Protein 4DKK (pdb70)

InterPro domains:
  IPR014720 Double-stranded RNA-binding domain [PF00035] (103-160)
  IPR014720 Double-stranded RNA-binding domain [PF00035] (186-249)
  IPR014720 Double-stranded RNA-binding domain [PF00035] (287-352)
  IPR014720 Double-stranded RNA-binding domain [PS50137] (72-162)
  IPR014720 Double-stranded RNA-binding domain [PS50137] (184-251)
  IPR014720 Double-stranded RNA-binding domain [PS50137] (286-354)
  IPR014720 Double-stranded RNA-binding domain [SM00358] (73-161)
  IPR014720 Double-stranded RNA-binding domain [SM00358] (185-250)
  IPR014720 Double-stranded RNA-binding domain [SM00358] (287-353)
  IPR032478 Staufen, C-terminal [PF16482] (447-557)
  IPR044475 Staufen 1, third double-stranded RNA binding domain [cd19883] (183-249)
  IPR051740 Double-stranded RNA-binding domain-containing protein [PTHR46054] (69-575)

Secondary structure (DSSP, 8-state):
--HHHHHHHHHHHHHHHS--HHHHHHH--S------SHHHHHHHHHHHH---EEEEEEPP-TTS-EEEEEEE-SSS-EEEEEEESSHHHHHHHHHHHHHHHHTT--

Nearest PDB structures (foldseek):
  4dkk-assembly1_A-2  TM=1.010E+00  e=4.924E-20  Homo sapiens
  5cff-assembly2_G  TM=9.149E-01  e=2.305E-07  Drosophila melanogaster
  6zbk-assembly1_B  TM=6.494E-01  e=3.845E-04  Homo sapiens
  8dg5-assembly1_K  TM=6.149E-01  e=2.637E-04  Drosophila melanogaster
  1x48-assembly1_A  TM=7.522E-01  e=3.557E-02  Mus musculus

B-factor: mean 29.87, std 17.97, range [8.39, 102.79]

Organism: Homo sapiens (NCBI:txid9606)

Radius of gyration: 17.42 Å; Cα contacts (8 Å, |Δi|>4): 165; chains: 1; bounding box: 38×47×36 Å

Solvent-accessible surface area: 8114 Å² total; per-residue (Å²): 98,74,128,83,67,18,86,43,82,36,44,177,46,86,158,2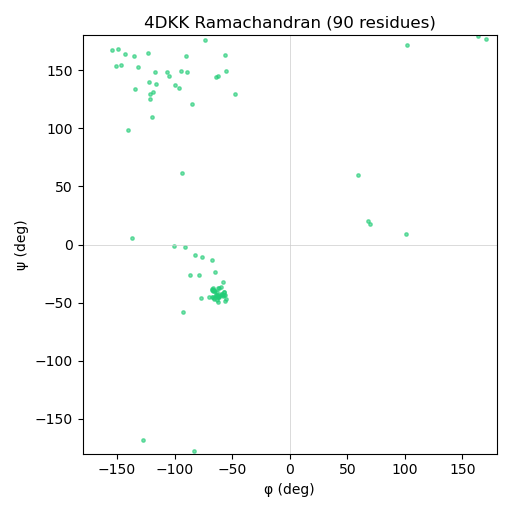01,46,57,55,7,78,26,23,107,80,85,145,139,91,160,157,140,112,94,80,90,117,27,18,46,69,0,94,108,57,12,186,96,130,45,46,108,34,116,64,132,66,97,118,109,69,139,163,92,54,39,46,0,67,0,56,2,39,61,188,111,61,47,106,21,92,4,94,12,160,52,49,65,36,0,28,22,94,0,0,63,51,2,28,107,102,70,66,136,128,191

Foldseek 3Di:
DDVVVVVVQQVVCCVVPNDGVSVCVVVDDPPDCVPDFLLSVLVVVCVVVPWDKDKDWDPQDPVQKIKMWIWTVDVPIDIFIAMDNDVVRGSRVNSVVVVVVVVVPD

CATH classification: 6.10.250.1360 (+1 more: 3.30.160.20)

Structure (mmCIF, N/CA/C/O backbone):
data_4DKK
#
_entry.id   4DKK
#
_cell.length_a   45.741
_cell.length_b   45.741
_cell.length_c   86.086
_cell.angle_alpha   90.00
_cell.angle_beta   90.00
_cell.angle_gamma   90.00
#
_symmetry.space_group_name_H-M   'P 41 21 2'
#
loop_
_entity.id
_entity.type
_entity.pdbx_description
1 polymer 'Double-stranded RNA-binding protein Staufen homolog 1'
2 non-polymer 'CITRATE ANION'
3 non-polymer 'CHLORIDE ION'
4 water water
#
loop_
_atom_site.group_PDB
_atom_site.id
_atom_site.type_symbol
_atom_site.label_atom_id
_atom_site.label_alt_id
_atom_site.label_comp_id
_atom_site.label_asym_id
_atom_site.label_entity_id
_atom_site.label_seq_id
_atom_site.pdbx_PDB_ins_code
_atom_site.Cartn_x
_atom_site.Cartn_y
_atom_site.Cartn_z
_atom_site.occupancy
_atom_site.B_iso_or_equiv
_atom_site.auth_seq_id
_atom_site.auth_comp_id
_atom_site.auth_asym_id
_atom_site.auth_atom_id
_atom_site.pdbx_PDB_model_num
ATOM 1 N N . GLY A 1 4 ? -17.032 -12.030 -10.084 1.00 69.52 365 GLY A N 1
ATOM 2 C CA . GLY A 1 4 ? -18.078 -13.003 -9.823 1.00 77.93 365 GLY A CA 1
ATOM 3 C C . GLY A 1 4 ? -18.366 -13.838 -11.055 1.00 80.43 365 GLY A C 1
ATOM 4 O O . GLY A 1 4 ? -17.521 -14.625 -11.484 1.00 76.71 365 GLY A O 1
ATOM 5 N N . SER A 1 5 ? -19.560 -13.674 -11.622 1.00 82.88 366 SER A N 1
ATOM 6 C CA . SER A 1 5 ? -19.884 -14.306 -12.897 1.00 75.55 366 SER A CA 1
ATOM 7 C C . SER A 1 5 ? -18.834 -13.863 -13.891 0.95 68.37 366 SER A C 1
ATOM 8 O O . SER A 1 5 ? -18.136 -12.873 -13.668 0.68 61.41 366 SER A O 1
ATOM 15 N N . LYS A 1 6 ? -18.712 -14.565 -15.006 1.00 71.12 367 LYS A N 1
ATOM 16 C CA . LYS A 1 6 ? -17.656 -14.190 -15.927 1.00 62.54 367 LYS A CA 1
ATOM 17 C C . LYS A 1 6 ? -18.151 -13.356 -17.101 1.00 50.27 367 LYS A C 1
ATOM 18 O O . LYS A 1 6 ? -17.350 -12.933 -17.907 1.00 41.86 367 LYS A O 1
ATOM 37 N N . ALA A 1 7 ? -19.452 -13.087 -17.187 1.00 47.10 368 ALA A N 1
ATOM 38 C CA . ALA A 1 7 ? -19.892 -11.924 -17.964 1.00 46.28 368 ALA A CA 1
ATOM 39 C C . ALA A 1 7 ? -19.371 -10.652 -17.280 1.00 40.30 368 ALA A C 1
ATOM 40 O O . ALA A 1 7 ? -18.928 -9.703 -17.943 1.00 27.01 368 ALA A O 1
ATOM 47 N N . THR A 1 8 ? -19.430 -10.655 -15.946 1.00 41.43 369 THR A N 1
ATOM 48 C CA . THR A 1 8 ? -18.902 -9.571 -15.120 1.00 36.44 369 THR A CA 1
ATOM 49 C C . THR A 1 8 ? -17.378 -9.456 -15.226 1.00 30.33 369 THR A C 1
ATOM 50 O O . THR A 1 8 ? -16.832 -8.361 -15.380 1.00 28.16 369 THR A O 1
ATOM 61 N N . VAL A 1 9 ? -16.694 -10.589 -15.143 1.00 29.64 370 VAL A N 1
ATOM 62 C CA . VAL A 1 9 ? -15.259 -10.624 -15.347 1.00 25.95 370 VAL A CA 1
ATOM 63 C C . VAL A 1 9 ? -14.903 -10.145 -16.773 1.00 22.61 370 VAL A C 1
ATOM 64 O O . VAL A 1 9 ? -13.991 -9.342 -16.971 1.00 19.65 370 VAL A O 1
ATOM 77 N N . THR A 1 10 ? -15.640 -10.621 -17.774 1.00 23.22 371 THR A N 1
ATOM 78 C CA . THR A 1 10 ? -15.387 -10.147 -19.135 1.00 20.38 371 THR A CA 1
ATOM 79 C C . THR A 1 10 ? -15.524 -8.631 -19.239 1.00 17.70 371 THR A C 1
ATOM 80 O O . THR A 1 10 ? -14.695 -7.969 -19.871 1.00 16.15 371 THR A O 1
ATOM 91 N N . ALA A 1 11 ? -16.570 -8.066 -18.642 1.00 18.82 372 ALA A N 1
ATOM 92 C CA . ALA A 1 11 ? -16.733 -6.609 -18.673 1.00 17.61 372 ALA A CA 1
ATOM 93 C C . ALA A 1 11 ? -15.569 -5.886 -17.983 1.00 18.59 372 ALA A C 1
ATOM 94 O O . ALA A 1 11 ? -15.096 -4.841 -18.457 1.00 19.06 372 ALA A O 1
ATOM 101 N N . MET A 1 12 ? -15.069 -6.461 -16.896 1.00 20.74 373 MET A N 1
ATOM 102 C CA B MET A 1 12 ? -14.005 -5.828 -16.119 0.66 20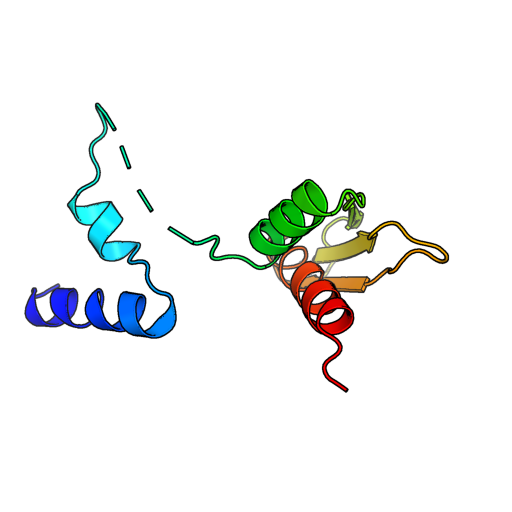.35 373 MET A CA 1
ATOM 103 C CA C MET A 1 12 ? -14.016 -5.786 -16.153 0.34 20.37 373 MET A CA 1
ATOM 104 C C . MET A 1 12 ? -12.722 -5.779 -16.938 1.00 19.97 373 MET A C 1
ATOM 105 O O . MET A 1 12 ? -12.056 -4.760 -16.989 1.00 18.19 373 MET A O 1
ATOM 114 N N . ILE A 1 13 ? -12.388 -6.902 -17.565 1.00 14.32 374 ILE A N 1
ATOM 115 C CA . ILE A 1 13 ? -11.210 -6.986 -18.410 1.00 12.50 374 ILE A CA 1
ATOM 116 C C . ILE A 1 13 ? -11.355 -6.028 -19.590 1.00 15.20 374 ILE A C 1
ATOM 117 O O . ILE A 1 13 ? -10.432 -5.273 -19.927 1.00 14.89 374 ILE A O 1
ATOM 133 N N . ALA A 1 14 ? -12.523 -6.022 -20.221 1.00 13.37 375 ALA A N 1
ATOM 134 C CA . ALA A 1 14 ? -12.687 -5.187 -21.402 1.00 11.10 375 ALA A CA 1
ATOM 135 C C . ALA A 1 14 ? -12.535 -3.717 -21.032 1.00 11.90 375 ALA A C 1
ATOM 136 O O . ALA A 1 14 ? -11.890 -2.950 -21.776 1.00 12.27 375 ALA A O 1
ATOM 143 N N . ARG A 1 15 ? -13.100 -3.340 -19.889 1.00 12.52 376 ARG A N 1
ATOM 144 C CA . ARG A 1 15 ? -13.021 -1.942 -19.426 1.00 11.42 376 ARG A CA 1
ATOM 145 C C . ARG A 1 15 ? -11.572 -1.533 -19.151 1.00 13.86 376 ARG A C 1
ATOM 146 O O . ARG A 1 15 ? -11.150 -0.444 -19.491 1.00 14.67 376 ARG A O 1
ATOM 167 N N . GLU A 1 16 ? -10.836 -2.404 -18.485 1.00 12.37 377 GLU A N 1
ATOM 168 C CA . GLU A 1 16 ? -9.440 -2.133 -18.183 1.00 15.51 377 GLU A CA 1
ATOM 169 C C . GLU A 1 16 ? -8.636 -1.934 -19.478 1.00 12.87 377 GLU A C 1
ATOM 170 O O . GLU A 1 16 ? -7.753 -1.057 -19.558 1.00 13.57 377 GLU A O 1
ATOM 182 N N . LEU A 1 17 ? -8.898 -2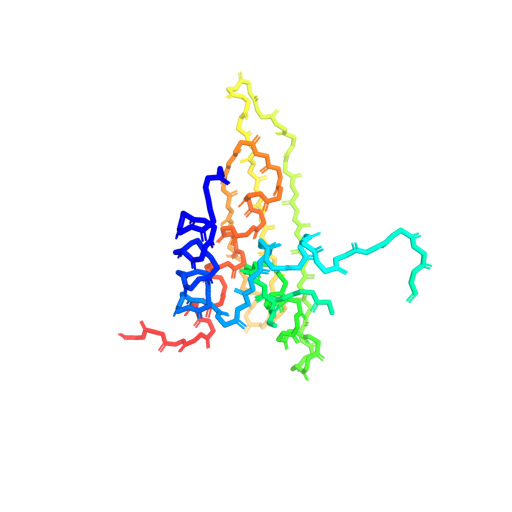.774 -20.480 1.00 10.36 378 LEU A N 1
ATOM 183 C CA . LEU A 1 17 ? -8.207 -2.656 -21.758 1.00 10.54 378 LEU A CA 1
ATOM 184 C C . LEU A 1 17 ? -8.580 -1.360 -22.469 1.00 15.91 378 LEU A C 1
ATOM 185 O O . LEU A 1 17 ? -7.718 -0.651 -22.993 1.00 12.55 378 LEU A O 1
ATOM 201 N N . LEU A 1 18 ? -9.874 -1.069 -22.512 1.00 12.74 379 LEU A N 1
ATOM 202 C CA . LEU A 1 18 ? -10.338 0.165 -23.152 1.00 11.78 379 LEU A CA 1
ATOM 203 C C . LEU A 1 18 ? -9.741 1.381 -22.484 1.00 15.03 379 LEU A C 1
ATOM 204 O O . LEU A 1 18 ? -9.415 2.359 -23.168 1.00 16.00 379 LEU A O 1
ATOM 220 N N . TYR A 1 19 ? -9.580 1.327 -21.174 1.00 12.37 380 TYR A N 1
ATOM 221 C CA . TYR A 1 19 ? -9.110 2.498 -20.461 1.00 11.22 380 TYR A CA 1
ATOM 222 C C . TYR A 1 19 ? -7.610 2.666 -20.644 1.00 12.43 380 TYR A C 1
ATOM 223 O O . TYR A 1 19 ? -7.121 3.791 -20.913 1.00 14.39 380 TYR A O 1
ATOM 241 N N . GLY A 1 20 ? -6.875 1.566 -20.480 1.00 12.42 381 GLY A N 1
ATOM 242 C CA . GLY A 1 20 ? -5.420 1.651 -20.416 1.00 16.37 381 GLY A CA 1
ATOM 243 C C . GLY A 1 20 ? -4.562 0.657 -21.144 1.00 17.92 381 GLY A C 1
ATOM 244 O O . GLY A 1 20 ? -3.328 0.657 -20.968 1.00 17.91 381 GLY A O 1
ATOM 248 N N . GLY A 1 21 ? -5.181 -0.213 -21.920 1.00 15.22 382 GLY A N 1
ATOM 249 C CA . GLY A 1 21 ? -4.434 -1.143 -22.737 1.00 16.88 382 GLY A CA 1
ATOM 250 C C . GLY A 1 21 ? -3.724 -2.204 -21.928 1.00 20.77 382 GLY A C 1
ATOM 251 O O . GLY A 1 21 ? -2.817 -2.858 -22.428 1.00 25.94 382 GLY A O 1
ATOM 255 N N . THR A 1 22 ? -4.144 -2.391 -20.683 1.00 14.65 383 THR A N 1
ATOM 256 C CA . THR A 1 22 ? -3.628 -3.482 -19.853 1.00 15.32 383 THR A CA 1
ATOM 257 C C . THR A 1 22 ? -4.799 -3.992 -19.029 1.00 17.04 383 THR A C 1
ATOM 258 O O . THR A 1 22 ? -5.805 -3.316 -18.905 1.00 17.59 383 THR A O 1
ATOM 269 N N . SER A 1 23 ? -4.659 -5.175 -18.457 1.00 17.50 384 SER A N 1
ATOM 270 C CA . SER A 1 23 ? -5.731 -5.704 -17.630 1.00 18.18 384 SER A CA 1
ATOM 271 C C . SER A 1 23 ? -5.179 -6.408 -16.416 1.00 17.60 384 SER A C 1
ATOM 272 O O . SER A 1 23 ? -4.796 -7.567 -16.487 1.00 18.21 384 SER A O 1
ATOM 280 N N . PRO A 1 24 ? -5.149 -5.720 -15.266 1.00 19.43 385 PRO A N 1
ATOM 281 C CA . PRO A 1 24 ? 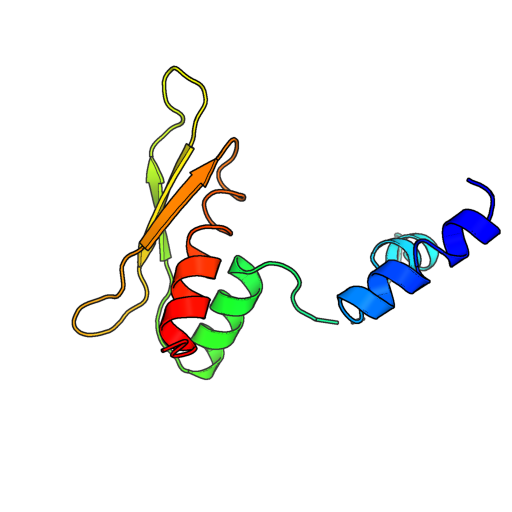-4.702 -6.421 -14.061 1.00 25.13 385 PRO A CA 1
ATOM 282 C C . PRO A 1 24 ? -5.557 -7.652 -13.754 1.00 23.19 385 PRO A C 1
ATOM 283 O O . PRO A 1 24 ? -5.043 -8.659 -13.238 1.00 24.25 385 PRO A O 1
ATOM 294 N N . THR A 1 25 ? -6.842 -7.592 -14.091 1.00 22.99 386 THR A N 1
ATOM 295 C CA . THR A 1 25 ? -7.722 -8.736 -13.860 1.00 23.02 386 THR A CA 1
ATOM 296 C C . THR A 1 25 ? -7.282 -9.922 -14.711 1.00 21.85 386 THR A C 1
ATOM 297 O O . THR A 1 25 ? -7.199 -11.039 -14.220 1.00 25.22 386 THR A O 1
ATOM 308 N N . ALA A 1 26 ? -6.946 -9.685 -15.971 1.00 19.65 387 ALA A N 1
ATOM 309 C CA . ALA A 1 26 ? -6.516 -10.787 -16.832 1.00 21.86 387 ALA A CA 1
ATOM 310 C C . ALA A 1 26 ? -5.181 -11.301 -16.340 1.00 23.30 387 ALA A C 1
ATOM 311 O O . ALA A 1 26 ? -4.908 -12.494 -16.352 1.00 25.98 387 ALA A O 1
ATOM 318 N N . GLU A 1 27 ? -4.339 -10.400 -15.906 1.00 23.60 388 GLU A N 1
ATOM 319 C CA . GLU A 1 27 ? -3.025 -10.766 -15.415 1.00 27.08 388 GLU A CA 1
ATOM 320 C C . GLU A 1 27 ? -3.142 -11.657 -14.201 1.00 30.43 388 GLU A C 1
ATOM 321 O O . GLU A 1 27 ? -2.371 -12.554 -14.033 1.00 32.76 388 GLU A O 1
ATOM 333 N N . THR A 1 28 ? -4.103 -11.387 -13.363 1.00 29.36 389 THR A N 1
ATOM 334 C CA . THR A 1 28 ? -4.297 -12.209 -12.158 1.00 33.32 389 THR A CA 1
ATOM 335 C C . THR A 1 28 ? -4.754 -13.626 -12.541 1.00 37.01 389 THR A C 1
ATOM 336 O O . THR A 1 28 ? -4.298 -14.613 -11.977 1.00 39.29 389 THR A O 1
ATOM 347 N N . ILE A 1 29 ? -5.624 -13.700 -13.540 1.00 42.29 390 ILE A N 1
ATOM 348 C CA . ILE A 1 29 ? -6.187 -14.962 -14.004 1.00 42.07 390 ILE A CA 1
ATOM 349 C C . ILE A 1 29 ? -5.129 -15.908 -14.545 1.00 43.23 390 ILE A C 1
ATOM 350 O O . ILE A 1 29 ? -5.152 -17.089 -14.234 1.00 46.04 390 ILE A O 1
ATOM 366 N N . LEU A 1 30 ? -4.204 -15.417 -15.358 1.00 41.31 391 LEU A N 1
ATOM 367 C CA . LEU A 1 30 ? -3.063 -15.924 -16.111 1.00 41.82 391 LEU A CA 1
ATOM 368 C C . LEU A 1 30 ? -1.834 -16.127 -15.234 1.00 47.22 391 LEU A C 1
ATOM 369 O O . LEU A 1 30 ? -0.989 -16.963 -15.551 1.00 47.19 391 LEU A O 1
ATOM 385 N N . LYS A 1 31 ? -1.730 -15.387 -14.141 1.00 45.32 392 LYS A N 1
ATOM 386 C CA . LYS A 1 31 ? -0.570 -15.423 -13.239 1.00 55.98 392 LYS A CA 1
ATOM 387 C C . LYS A 1 31 ? -0.367 -16.760 -12.562 1.00 61.42 392 LYS A C 1
ATOM 388 O O . LYS A 1 31 ? -1.327 -17.392 -12.187 1.00 62.34 392 LYS A O 1
ATOM 394 N N . ASN A 1 32 ? 0.883 -17.141 -12.377 1.00 54.68 393 ASN A N 1
ATOM 395 C CA . ASN A 1 32 ? 1.258 -18.341 -11.624 1.00 66.83 393 ASN A CA 1
ATOM 396 C C . ASN A 1 32 ? 2.398 -18.053 -10.677 1.00 65.76 393 ASN A C 1
ATOM 397 O O . ASN A 1 32 ? 3.074 -17.055 -10.785 1.00 61.14 393 ASN A O 1
ATOM 402 N N . ASN A 1 33 ? 2.573 -18.929 -9.714 1.00 65.19 394 ASN A N 1
ATOM 403 C CA . ASN A 1 33 ? 3.602 -18.667 -8.703 1.00 68.36 394 ASN A CA 1
ATOM 404 C C . ASN A 1 33 ? 4.968 -19.254 -9.063 1.00 71.08 394 ASN A C 1
ATOM 405 O O . ASN A 1 33 ? 5.949 -19.084 -8.332 1.00 74.05 394 ASN A O 1
ATOM 416 N N . ILE A 1 34 ? 4.978 -19.929 -10.200 1.00 70.18 395 ILE A N 1
ATOM 417 C CA . ILE A 1 34 ? 6.125 -20.636 -10.696 1.00 85.66 395 ILE A CA 1
ATOM 418 C C . ILE A 1 34 ? 7.009 -19.833 -11.641 1.00 78.85 395 ILE A C 1
ATOM 419 O O . ILE A 1 34 ? 8.206 -19.711 -11.453 1.00 75.61 395 ILE A O 1
ATOM 435 N N . SER A 1 35 ? 6.387 -19.378 -12.705 1.00 67.12 396 SER A N 1
ATOM 436 C CA . SER A 1 35 ? 6.990 -18.575 -13.759 1.00 81.30 396 SER A CA 1
ATOM 437 C C . SER A 1 35 ? 7.276 -19.444 -14.962 1.00 83.05 396 SER A C 1
ATOM 438 O O . SER A 1 35 ? 6.868 -19.107 -16.062 1.00 85.30 396 SER A O 1
ATOM 441 N N A GLY A 1 42 ? 9.256 -2.323 -16.204 1.00 56.27 403 GLY A N 1
ATOM 442 C CA A GLY A 1 42 ? 8.222 -2.514 -15.203 1.00 58.39 403 GLY A CA 1
ATOM 443 C C A GLY A 1 42 ? 6.860 -2.070 -15.707 1.00 51.14 403 GLY A C 1
ATOM 444 O O A GLY A 1 42 ? 6.682 -1.832 -16.902 1.00 55.56 403 GLY A O 1
ATOM 445 N N A PRO A 1 43 ? 5.879 -1.977 -14.803 0.46 40.76 404 PRO A N 1
ATOM 446 N N B PRO A 1 43 ? 2.183 -1.438 -20.405 0.54 24.32 404 PRO A N 1
ATOM 447 C CA A PRO A 1 43 ? 4.560 -1.453 -15.169 0.46 30.60 404 PRO A CA 1
ATOM 448 C CA B PRO A 1 43 ? 2.225 -0.033 -20.020 0.54 22.46 404 PRO A CA 1
ATOM 449 C C A PRO A 1 43 ? 4.629 0.051 -15.397 0.46 28.23 404 PRO A C 1
ATOM 450 C C B PRO A 1 43 ? 2.610 0.133 -18.578 0.54 28.42 404 PRO A C 1
ATOM 451 O O A PRO A 1 43 ? 5.476 0.710 -14.792 0.46 29.91 404 PRO A O 1
ATOM 452 O O B PRO A 1 43 ? 2.479 -0.808 -17.787 0.54 21.96 404 PRO A O 1
ATOM 459 N N A LEU A 1 44 ? 3.751 0.582 -16.243 0.46 24.56 405 LEU A N 1
ATOM 460 N N B LEU A 1 44 ? 3.022 1.359 -18.269 0.54 18.97 405 LEU A N 1
ATOM 461 C CA A LEU A 1 44 ? 3.680 2.028 -16.471 0.46 22.11 405 LEU A CA 1
ATOM 462 C CA B LEU A 1 44 ? 3.342 1.812 -16.926 0.54 21.08 405 LEU A CA 1
ATOM 463 C C A LEU A 1 44 ? 2.248 2.554 -16.403 0.46 23.29 405 LEU A C 1
ATOM 464 C C B LEU A 1 44 ? 2.163 2.596 -16.425 0.54 24.19 405 LEU A C 1
ATOM 465 O O A LEU A 1 44 ? 1.856 3.417 -17.197 0.46 22.99 405 LEU A O 1
ATOM 466 O O B LEU A 1 44 ? 1.851 3.691 -16.913 0.54 18.56 405 LEU A O 1
ATOM 495 N N . THR A 1 45 ? 1.473 2.038 -15.450 1.00 20.63 406 THR A N 1
ATOM 496 C CA . THR A 1 45 ? 0.126 2.524 -15.208 1.00 20.48 406 THR A CA 1
ATOM 497 C C . THR A 1 45 ? 0.045 3.693 -14.235 1.00 23.30 406 THR A C 1
ATOM 498 O O . THR A 1 45 ? -0.960 4.401 -14.203 1.00 21.93 406 THR A O 1
ATOM 509 N N . ARG A 1 46 ? 1.081 3.911 -13.466 1.00 21.51 407 ARG A N 1
ATOM 510 C CA . ARG A 1 46 ? 1.096 4.961 -12.487 1.00 22.23 407 ARG A CA 1
ATOM 511 C C . ARG A 1 46 ? 1.958 6.149 -12.927 1.00 21.07 407 ARG A C 1
ATOM 512 O O . ARG A 1 46 ? 2.917 5.955 -13.529 1.00 21.45 407 ARG A O 1
ATOM 533 N N . PRO A 1 47 ? 1.574 7.359 -12.578 1.00 12.80 408 PRO A N 1
ATOM 534 C CA . PRO A 1 47 ? 2.346 8.541 -13.001 1.00 13.14 408 PRO A CA 1
ATOM 535 C C . PRO A 1 47 ? 3.796 8.472 -12.542 1.00 10.35 408 PRO A C 1
ATOM 536 O O . PRO A 1 47 ? 4.733 8.872 -13.252 1.00 11.03 408 PRO A O 1
ATOM 547 N N . SER A 1 48 ? 4.000 8.012 -11.312 1.00 10.61 409 SER A N 1
ATOM 548 C CA . SER A 1 48 ? 5.361 7.896 -10.810 1.00 11.84 409 SER A CA 1
ATOM 549 C C . SER A 1 48 ? 6.225 7.007 -11.735 1.00 10.76 409 SER A C 1
ATOM 550 O O . SER A 1 48 ? 7.394 7.343 -12.035 1.00 12.17 409 SER A O 1
ATOM 558 N N . GLU A 1 49 ? 5.662 5.891 -12.185 1.00 10.99 410 GLU A N 1
ATOM 559 C CA . GLU A 1 49 ? 6.366 4.973 -13.066 1.00 14.63 410 GLU A CA 1
ATOM 560 C C . GLU A 1 49 ? 6.605 5.621 -14.410 1.00 13.94 410 GLU A C 1
ATOM 561 O O . GLU A 1 49 ? 7.694 5.516 -14.985 1.00 14.15 410 GLU A O 1
ATOM 573 N N . GLN A 1 50 ? 5.569 6.262 -14.928 1.00 11.88 411 GLN A N 1
ATOM 574 C CA . GLN A 1 50 ? 5.681 6.957 -16.212 1.00 11.43 411 GLN A CA 1
ATOM 575 C C . GLN A 1 50 ? 6.818 7.988 -16.172 1.00 13.09 411 GLN A C 1
ATOM 576 O O . GLN A 1 50 ? 7.641 8.045 -17.090 1.00 12.76 411 GLN A O 1
ATOM 590 N N . LEU A 1 51 ? 6.852 8.812 -15.126 1.00 11.49 412 LEU A N 1
ATOM 591 C CA . LEU A 1 51 ? 7.878 9.836 -15.007 1.00 12.10 412 LEU A CA 1
ATOM 592 C C . LEU A 1 51 ? 9.286 9.233 -14.836 1.00 11.79 412 LEU A C 1
ATOM 593 O O . LEU A 1 51 ? 10.254 9.731 -15.437 1.00 16.05 412 LEU A O 1
ATOM 609 N N . ASP A 1 52 ? 9.404 8.162 -14.053 1.00 12.22 413 ASP A N 1
ATOM 610 C CA . ASP A 1 52 ? 10.693 7.421 -13.888 1.00 13.45 413 ASP A CA 1
ATOM 611 C C . ASP A 1 52 ? 11.194 7.006 -15.279 1.00 15.40 413 ASP A C 1
ATOM 612 O O . ASP A 1 52 ? 12.355 7.234 -15.638 1.00 17.38 413 ASP A O 1
ATOM 621 N N . TYR A 1 53 ? 10.308 6.442 -16.098 1.00 16.10 414 TYR A N 1
ATOM 622 C CA . TYR A 1 53 ? 10.680 6.026 -17.460 1.00 15.77 414 TYR A CA 1
ATOM 623 C C . TYR A 1 53 ? 11.107 7.197 -18.346 1.00 16.15 414 TYR A C 1
ATOM 624 O O . TYR A 1 53 ? 12.129 7.132 -19.016 1.00 17.95 414 TYR A O 1
ATOM 642 N N . LEU A 1 54 ? 10.322 8.271 -18.351 1.00 16.29 415 LEU A N 1
ATOM 643 C CA . LEU A 1 54 ? 10.659 9.440 -19.139 1.00 15.54 415 LEU A CA 1
ATOM 644 C C . LEU A 1 54 ? 12.056 9.962 -18.741 1.00 16.52 415 LEU A C 1
ATOM 645 O O . LEU A 1 54 ? 12.900 10.293 -19.588 1.00 18.41 415 LEU A O 1
ATOM 661 N N . SER A 1 55 ? 12.298 9.996 -17.441 1.00 17.15 416 SER A N 1
ATOM 662 C CA . SER A 1 55 ? 13.556 10.557 -16.949 1.00 16.76 416 SER A CA 1
ATOM 663 C C . SER A 1 55 ? 14.701 9.674 -17.376 1.00 22.28 416 SER A C 1
ATOM 664 O O . SER A 1 55 ? 15.789 10.151 -17.713 1.00 21.82 416 SER A O 1
ATOM 672 N N . ARG A 1 56 ? 14.476 8.377 -17.365 1.00 21.08 417 ARG A N 1
ATOM 673 C CA . ARG A 1 56 ? 15.511 7.451 -17.785 1.00 23.35 417 ARG A CA 1
ATOM 674 C C . ARG A 1 56 ? 15.909 7.652 -19.251 1.00 25.91 417 ARG A C 1
ATOM 675 O O . ARG A 1 56 ? 17.091 7.641 -19.571 1.00 27.38 417 ARG A O 1
ATOM 696 N N . VAL A 1 57 ? 14.934 7.847 -20.144 1.00 22.71 418 VAL A N 1
ATOM 697 C CA . VAL A 1 57 ? 15.224 8.069 -21.548 1.00 24.82 418 VAL A CA 1
ATOM 698 C C . VAL A 1 57 ? 15.857 9.422 -21.790 1.00 25.83 418 VAL A C 1
ATOM 699 O O . VAL A 1 57 ? 16.845 9.529 -22.519 1.00 28.67 418 VAL A O 1
ATOM 712 N N . GLN A 1 58 ? 15.307 10.457 -21.166 1.00 23.91 419 GLN A N 1
ATOM 713 C CA . GLN A 1 58 ? 15.753 11.807 -21.456 1.00 28.06 419 GLN A CA 1
ATOM 714 C C . GLN A 1 58 ? 16.953 12.192 -20.595 1.00 28.96 419 GLN A C 1
ATOM 715 O O . GLN A 1 58 ? 17.731 13.073 -20.961 1.00 33.17 419 GLN A O 1
ATOM 729 N N . GLY A 1 59 ? 17.070 11.561 -19.425 1.00 26.96 420 GLY A N 1
ATOM 730 C CA . GLY A 1 59 ? 18.251 11.695 -18.581 1.00 28.21 420 GLY A CA 1
ATOM 731 C C . GLY A 1 59 ? 18.156 12.631 -17.380 1.00 24.73 420 GLY A C 1
ATOM 732 O O . GLY A 1 59 ? 19.151 12.867 -16.684 1.00 26.07 420 GLY A O 1
ATOM 736 N N . PHE A 1 60 ? 16.974 13.130 -17.065 1.00 25.33 421 PHE A N 1
ATOM 737 C CA . PHE A 1 60 ? 16.954 14.105 -15.991 1.00 27.42 421 PHE A CA 1
ATOM 738 C C . PHE A 1 60 ? 16.748 13.278 -14.747 1.00 22.31 421 PHE A C 1
ATOM 739 O O . PHE A 1 60 ? 16.428 12.121 -14.856 1.00 21.64 421 PHE A O 1
ATOM 756 N N . GLN A 1 61 ? 17.035 13.828 -13.568 1.00 19.38 422 GLN A N 1
ATOM 757 C CA . GLN A 1 61 ? 16.916 13.071 -12.334 1.00 18.48 422 GLN A CA 1
ATOM 758 C C . GLN A 1 61 ? 15.594 13.439 -11.671 1.00 20.83 422 GLN A C 1
ATOM 759 O O . GLN A 1 61 ? 15.228 14.609 -11.640 1.00 21.09 422 GLN A O 1
ATOM 773 N N . VAL A 1 62 ? 14.892 12.432 -11.163 1.00 14.15 423 VAL A N 1
ATOM 774 C CA . VAL A 1 62 ? 13.661 12.611 -10.399 1.00 12.24 423 VAL A CA 1
ATOM 775 C C . VAL A 1 62 ? 13.895 12.040 -9.001 1.00 15.79 423 VAL A C 1
ATOM 776 O O . VAL A 1 62 ? 14.445 10.943 -8.854 1.00 15.44 423 VAL A O 1
ATOM 789 N N . GLU A 1 63 ? 13.545 12.824 -7.988 1.00 12.74 424 GLU A N 1
ATOM 790 C CA . GLU A 1 63 ? 13.658 12.378 -6.586 1.00 11.95 424 GLU A CA 1
ATOM 791 C C . GLU A 1 63 ? 12.538 13.010 -5.792 1.00 13.44 424 GLU A C 1
ATOM 792 O O . GLU A 1 63 ? 12.023 14.092 -6.144 1.00 11.04 424 GLU A O 1
ATOM 804 N N . TYR A 1 64 ? 12.162 12.352 -4.710 1.00 9.75 425 TYR A N 1
ATOM 805 C CA . TYR A 1 64 ? 11.095 12.824 -3.857 1.00 9.07 425 TYR A CA 1
ATOM 806 C C . TYR A 1 64 ? 11.638 13.129 -2.454 1.00 9.72 425 TYR A C 1
ATOM 807 O O . TYR A 1 64 ? 12.601 12.511 -2.003 1.00 10.57 425 TYR A O 1
ATOM 825 N N . LYS A 1 65 ? 11.036 14.118 -1.785 1.00 9.63 426 LYS A N 1
ATOM 826 C CA . LYS A 1 65 ? 11.251 14.328 -0.364 1.00 10.31 426 LYS A CA 1
ATOM 827 C C . LYS A 1 65 ? 9.903 14.245 0.318 1.00 11.30 426 LYS A C 1
ATOM 828 O O . LYS A 1 65 ? 8.927 14.865 -0.138 1.00 13.64 426 LYS A O 1
ATOM 847 N N . ASP A 1 66 ? 9.834 13.434 1.380 1.00 10.50 427 ASP A N 1
ATOM 848 C CA . ASP A 1 66 ? 8.579 13.252 2.112 1.00 10.71 427 ASP A CA 1
ATOM 849 C C . ASP A 1 66 ? 8.693 13.769 3.538 1.00 11.80 427 ASP A C 1
ATOM 850 O O . ASP A 1 66 ? 9.669 13.538 4.235 1.00 13.30 427 ASP A O 1
ATOM 859 N N . PHE A 1 67 ? 7.640 14.446 3.970 1.00 12.20 428 PHE A N 1
ATOM 860 C CA . PHE A 1 67 ? 7.478 14.739 5.366 1.00 14.44 428 PHE A CA 1
ATOM 861 C C . PHE A 1 67 ? 6.712 13.626 6.060 1.00 17.29 428 PHE A C 1
ATOM 862 O O . PHE A 1 67 ? 5.885 12.954 5.409 1.00 18.73 428 PHE A O 1
ATOM 879 N N . PRO A 1 68 ? 7.016 13.394 7.337 1.00 15.69 429 PRO A N 1
ATOM 880 C CA . PRO A 1 68 ? 6.263 12.425 8.131 1.00 18.10 429 PRO A CA 1
ATOM 881 C C . PRO A 1 68 ? 4.788 12.762 8.115 1.00 22.06 429 PRO A C 1
ATOM 882 O O . PRO A 1 68 ? 4.359 13.932 8.030 1.00 17.68 429 PRO A O 1
ATOM 893 N N . LYS A 1 69 ? 4.001 11.706 8.220 1.00 21.89 430 LYS A N 1
ATOM 894 C CA . LYS A 1 69 ? 2.563 11.841 8.365 1.00 28.62 430 LYS A CA 1
ATOM 895 C C . LYS A 1 69 ? 2.219 12.878 9.446 1.00 24.70 430 LYS A C 1
ATOM 896 O O . LYS A 1 69 ? 2.730 12.832 10.569 1.00 22.70 430 LYS A O 1
ATOM 915 N N . ASN A 1 70 ? 1.342 13.820 9.110 1.00 21.80 431 ASN A N 1
ATOM 916 C CA . ASN A 1 70 ? 0.937 14.827 10.081 1.00 31.07 431 ASN A CA 1
ATOM 917 C C . ASN A 1 70 ? -0.189 14.374 11.055 1.00 26.69 431 ASN A C 1
ATOM 918 O O . ASN A 1 70 ? -0.595 13.210 11.044 1.00 27.34 431 ASN A O 1
ATOM 929 N N . ASN A 1 71 ? -0.630 15.271 11.942 1.00 28.86 432 ASN A N 1
ATOM 930 C CA . ASN A 1 71 ? -1.557 14.919 13.029 1.00 34.18 432 ASN A CA 1
ATOM 931 C C . ASN A 1 71 ? -2.958 14.540 12.535 1.00 37.84 432 ASN A C 1
ATOM 932 O O . ASN A 1 71 ? -3.757 13.987 13.296 1.00 37.65 432 ASN A O 1
ATOM 943 N N . LYS A 1 72 ? -3.223 14.846 11.265 1.00 36.71 433 LYS A N 1
ATOM 944 C CA A LYS A 1 72 ? -4.476 14.454 10.619 0.59 38.96 433 LYS A CA 1
ATOM 945 C CA B LYS A 1 72 ? -4.471 14.459 10.605 0.41 38.94 433 LYS A CA 1
ATOM 946 C C . LYS A 1 72 ? -4.251 13.253 9.710 1.00 35.57 433 LYS A C 1
ATOM 947 O O . LYS A 1 72 ? -5.101 12.914 8.894 1.00 36.53 433 LYS A O 1
ATOM 982 N N . ASN A 1 73 ? -3.098 12.611 9.853 1.00 29.50 434 ASN A N 1
ATOM 983 C CA . ASN A 1 73 ? -2.775 11.407 9.066 1.00 28.05 434 ASN A CA 1
ATOM 984 C C . ASN A 1 73 ? -2.565 11.655 7.579 1.00 30.79 434 ASN A C 1
ATOM 985 O O . ASN A 1 73 ? -2.669 10.727 6.766 1.00 29.03 434 ASN A O 1
ATOM 996 N N . GLU A 1 74 ? -2.272 12.905 7.224 1.00 24.06 435 GLU A N 1
ATOM 997 C CA . GLU A 1 74 ? -2.007 13.273 5.836 1.00 21.75 435 GLU A CA 1
ATOM 998 C C . GLU A 1 74 ? -0.497 13.285 5.569 1.00 19.32 435 GLU A C 1
ATOM 999 O O . GLU A 1 74 ? 0.290 13.778 6.389 1.00 21.44 435 GLU A O 1
ATOM 1011 N N . PHE A 1 75 ? -0.113 12.701 4.450 1.00 17.59 436 PHE A N 1
ATOM 1012 C CA . PHE A 1 75 ? 1.260 12.753 3.971 1.00 15.56 436 PHE A CA 1
ATOM 1013 C C . PHE A 1 75 ? 1.394 13.914 2.985 1.00 17.57 436 PHE A C 1
ATOM 1014 O O . PHE A 1 75 ? 0.450 14.248 2.273 1.00 18.85 436 PHE A O 1
ATOM 1031 N N . VAL A 1 76 ? 2.585 14.505 2.946 1.00 13.43 437 VAL A N 1
ATOM 1032 C CA . VAL A 1 76 ? 2.943 15.529 1.981 1.00 12.62 437 VAL A CA 1
ATOM 1033 C C . VAL A 1 76 ? 4.349 15.198 1.414 1.00 13.84 437 VAL A C 1
ATOM 1034 O O . VAL A 1 76 ? 5.279 14.892 2.166 1.00 12.67 437 VAL A O 1
ATOM 1047 N N . SER A 1 77 ? 4.485 15.282 0.095 1.00 13.15 438 SER A N 1
ATOM 1048 C CA . SER A 1 77 ? 5.772 15.077 -0.535 1.00 12.26 438 SER A CA 1
ATOM 1049 C C . SER A 1 77 ? 6.071 16.183 -1.518 1.00 13.21 438 SER A C 1
ATOM 1050 O O . SER A 1 77 ? 5.165 16.732 -2.115 1.00 11.94 438 SER A O 1
ATOM 1058 N N . LEU A 1 78 ? 7.367 16.436 -1.726 1.00 10.93 439 LEU A N 1
ATOM 1059 C CA . LEU A 1 78 ? 7.864 17.277 -2.817 1.00 9.56 439 LEU A CA 1
ATOM 1060 C C . LEU A 1 78 ? 8.499 16.376 -3.853 1.00 9.20 439 LEU A C 1
ATOM 1061 O O . LEU A 1 78 ? 9.015 15.290 -3.541 1.00 12.19 439 LEU A O 1
ATOM 1077 N N . ILE A 1 79 ? 8.424 16.783 -5.119 1.00 10.32 440 ILE A N 1
ATOM 1078 C CA . ILE A 1 79 ? 9.169 16.076 -6.156 1.00 10.48 440 ILE A CA 1
ATOM 1079 C C . ILE A 1 79 ? 10.084 17.080 -6.836 1.00 12.60 440 ILE A C 1
ATOM 1080 O O . ILE A 1 79 ? 9.710 18.230 -7.040 1.00 11.72 440 ILE A O 1
ATOM 1096 N N . ASN A 1 80 ? 11.313 16.660 -7.146 1.00 11.13 441 ASN A N 1
ATOM 1097 C CA . ASN A 1 80 ? 12.254 17.489 -7.858 1.00 12.00 441 ASN A CA 1
ATOM 1098 C C . ASN A 1 80 ? 12.610 16.797 -9.154 1.00 18.89 441 ASN A C 1
ATOM 1099 O O . ASN A 1 80 ? 12.953 15.604 -9.164 1.00 16.28 441 ASN A O 1
ATOM 1110 N N A CYS A 1 81 ? 12.493 17.550 -10.235 0.31 17.27 442 CYS A N 1
ATOM 1111 N N B CYS A 1 81 ? 12.517 17.527 -10.262 0.69 13.18 442 CYS A N 1
ATOM 1112 C CA A CYS A 1 81 ? 12.984 17.121 -11.524 0.31 18.11 442 CYS A CA 1
ATOM 1113 C CA B CYS A 1 81 ? 12.902 17.012 -11.586 0.69 16.56 442 CYS A CA 1
ATOM 1114 C C A CYS A 1 81 ? 14.097 18.032 -11.920 0.31 22.86 442 CYS A C 1
ATOM 1115 C C B CYS A 1 81 ? 13.972 17.942 -12.182 0.69 20.41 442 CYS A C 1
ATOM 1116 O O A CYS A 1 81 ? 14.001 19.272 -11.837 0.31 17.43 442 CYS A O 1
ATOM 1117 O O B CYS A 1 81 ? 13.719 19.122 -12.458 0.69 24.10 442 CYS A O 1
ATOM 1132 N N . SER A 1 82 ? 15.195 17.432 -12.334 1.00 21.28 443 SER A N 1
ATOM 1133 C CA . SER A 1 82 ? 16.350 18.273 -12.534 1.00 25.03 443 SER A CA 1
ATOM 1134 C C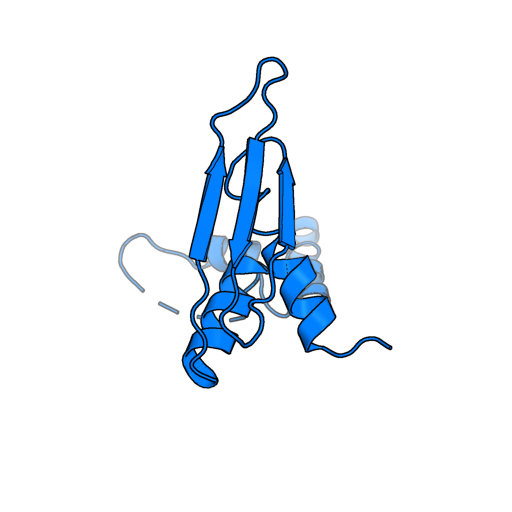 . SER A 1 82 ? 16.153 19.160 -13.765 1.00 29.40 443 SER A C 1
ATOM 1135 O O . SER A 1 82 ? 15.536 18.753 -14.760 1.00 31.49 443 SER A O 1
ATOM 1144 N N . SER A 1 83 ? 16.610 20.406 -13.625 1.00 44.45 444 SER A N 1
ATOM 1145 C CA . SER A 1 83 ? 16.722 21.371 -14.722 1.00 48.65 444 SER A CA 1
ATOM 1146 C C . SER A 1 83 ? 17.059 22.704 -14.077 1.00 52.61 444 SER A C 1
ATOM 1147 O O . SER A 1 83 ? 17.118 22.799 -12.852 1.00 49.46 444 SER A O 1
ATOM 1155 N N . GLN A 1 84 ? 17.271 23.735 -14.884 1.00 56.18 445 GLN A N 1
ATOM 1156 C CA . GLN A 1 84 ? 17.633 25.036 -14.329 1.00 57.15 445 GLN A CA 1
ATOM 1157 C C . GLN A 1 84 ? 16.603 26.101 -14.692 1.00 63.38 445 GLN A C 1
ATOM 1158 O O . GLN A 1 84 ? 16.482 26.483 -15.852 1.00 69.15 445 GLN A O 1
ATOM 1164 N N . PRO A 1 85 ? 15.837 26.558 -13.693 1.00 63.15 446 PRO A N 1
ATOM 1165 C CA . PRO A 1 85 ? 15.918 25.947 -12.361 1.00 61.36 446 PRO A CA 1
ATOM 1166 C C . PRO A 1 85 ? 15.252 24.572 -12.327 1.00 46.70 446 PRO A C 1
ATOM 1167 O O . PRO A 1 85 ? 14.675 24.136 -13.328 1.00 38.84 446 PRO A O 1
ATOM 1178 N N . PRO A 1 86 ? 15.346 23.885 -11.180 1.00 47.14 447 PRO A N 1
ATOM 1179 C CA . PRO A 1 86 ? 14.658 22.603 -10.994 1.00 39.11 447 PRO A CA 1
ATOM 1180 C C . PRO A 1 86 ? 13.154 22.800 -11.084 1.00 31.81 447 PRO A C 1
ATOM 1181 O O . PRO A 1 86 ? 12.688 23.871 -10.660 1.00 38.10 447 PRO A O 1
ATOM 1192 N N . LEU A 1 87 ? 12.426 21.822 -11.630 1.00 25.41 448 LEU A N 1
ATOM 1193 C CA . LEU A 1 87 ? 10.969 21.803 -11.503 1.00 18.10 448 LEU A CA 1
ATOM 1194 C C . LEU A 1 87 ? 10.648 21.133 -10.189 1.00 20.33 448 LEU A C 1
ATOM 1195 O O . LEU A 1 87 ? 11.008 19.965 -9.987 1.00 18.12 448 LEU A O 1
ATOM 1200 N N . ILE A 1 88 ? 9.956 21.843 -9.301 1.00 16.68 449 ILE A N 1
ATOM 1201 C CA . ILE A 1 88 ? 9.565 21.245 -8.044 1.00 14.21 449 ILE A CA 1
ATOM 1202 C C . ILE A 1 88 ? 8.050 21.285 -7.896 1.00 19.83 449 ILE A C 1
ATOM 1203 O O . ILE A 1 88 ? 7.440 22.343 -8.006 1.00 23.39 449 ILE A O 1
ATOM 1219 N N . SER A 1 89 ? 7.452 20.130 -7.659 1.00 13.08 450 SER A N 1
ATOM 1220 C CA . SER A 1 89 ? 6.009 20.067 -7.432 1.00 13.22 450 SER A CA 1
ATOM 1221 C C . SER A 1 89 ? 5.776 19.324 -6.136 1.00 13.48 450 SER A C 1
ATOM 1222 O O . SER A 1 89 ? 6.690 19.133 -5.357 1.00 13.61 450 SER A O 1
ATOM 1230 N N . HIS A 1 90 ? 4.530 18.948 -5.884 1.00 14.10 451 HIS A N 1
ATOM 1231 C CA . HIS A 1 90 ? 4.191 18.330 -4.613 1.00 12.45 451 HIS A CA 1
ATOM 1232 C C . HIS A 1 90 ? 2.962 17.449 -4.763 1.00 13.37 451 HIS A C 1
ATOM 1233 O O . HIS A 1 90 ? 2.240 17.507 -5.773 1.00 13.83 451 HIS A O 1
ATOM 1248 N N . GLY A 1 91 ? 2.711 16.637 -3.755 1.00 13.20 452 GLY A N 1
ATOM 1249 C CA . GLY A 1 91 ? 1.457 15.917 -3.685 1.00 14.01 452 GLY A CA 1
ATOM 1250 C C . GLY A 1 91 ? 1.106 15.676 -2.233 1.00 13.33 452 GLY A C 1
ATOM 1251 O O . GLY A 1 91 ? 1.988 15.632 -1.374 1.00 13.42 452 GLY A O 1
ATOM 1255 N N . ILE A 1 92 ? -0.183 15.536 -1.964 1.00 14.62 453 ILE A N 1
ATOM 1256 C CA . ILE A 1 92 ? -0.656 15.171 -0.639 1.00 13.87 453 ILE A CA 1
ATOM 1257 C C . ILE A 1 92 ? -1.503 13.912 -0.751 1.00 19.14 453 ILE A C 1
ATOM 1258 O O . ILE A 1 92 ? -1.915 13.542 -1.854 1.00 20.13 453 ILE A O 1
ATOM 1274 N N . GLY A 1 93 ? -1.758 13.252 0.377 1.00 17.68 454 GLY A N 1
ATOM 1275 C CA . GLY A 1 93 ? -2.582 12.064 0.347 1.00 16.85 454 GLY A CA 1
ATOM 1276 C C . GLY A 1 93 ? -2.484 11.208 1.583 1.00 18.04 454 GLY A C 1
ATOM 1277 O O . GLY A 1 93 ? -1.765 11.533 2.538 1.00 19.52 454 GLY A O 1
ATOM 1281 N N . LYS A 1 94 ? -3.240 10.109 1.576 1.00 19.60 455 LYS A N 1
ATOM 1282 C CA . LYS A 1 94 ? -3.346 9.262 2.740 1.00 21.47 455 LYS A CA 1
ATOM 1283 C C . LYS A 1 94 ? -2.206 8.280 2.873 1.00 20.56 455 LYS A C 1
ATOM 1284 O O . LYS A 1 94 ? -2.104 7.581 3.882 1.00 22.17 455 LYS A O 1
ATOM 1303 N N . ASP A 1 95 ? -1.378 8.191 1.854 1.00 19.56 456 ASP A N 1
ATOM 1304 C CA . ASP A 1 95 ? -0.142 7.436 1.974 1.00 23.66 456 ASP A CA 1
ATOM 1305 C C . ASP A 1 95 ? 0.926 8.055 1.075 1.00 18.39 456 ASP A C 1
ATOM 1306 O O . ASP A 1 95 ? 0.640 8.925 0.259 1.00 17.76 456 ASP A O 1
ATOM 1315 N N . VAL A 1 96 ? 2.172 7.632 1.242 1.00 18.60 457 VAL A N 1
ATOM 1316 C CA A VAL A 1 96 ? 3.258 8.276 0.524 0.74 12.71 457 VAL A CA 1
ATOM 1317 C CA B VAL A 1 96 ? 3.259 8.278 0.521 0.26 14.61 457 VAL A CA 1
ATOM 1318 C C . VAL A 1 96 ? 3.190 8.004 -0.976 1.00 12.12 457 VAL A C 1
ATOM 1319 O O . VAL A 1 96 ? 3.454 8.877 -1.782 1.00 14.15 457 VAL A O 1
ATOM 1342 N N . GLU A 1 97 ? 2.833 6.792 -1.353 1.00 14.66 458 GLU A N 1
ATOM 1343 C CA . GLU A 1 97 ? 2.786 6.496 -2.782 1.00 17.29 458 GLU A CA 1
ATOM 1344 C C . GLU A 1 97 ? 1.779 7.379 -3.530 1.00 15.91 458 GLU A C 1
ATOM 1345 O O . GLU A 1 97 ? 2.048 7.825 -4.632 1.00 16.38 458 GLU A O 1
ATOM 1357 N N A SER A 1 98 ? 0.626 7.621 -2.925 0.78 13.92 459 SER A N 1
ATOM 1358 N N B SER A 1 98 ? 0.640 7.668 -2.917 0.22 15.21 459 SER A N 1
ATOM 1359 C CA A SER A 1 98 ? -0.361 8.550 -3.471 0.78 16.26 459 SER A CA 1
ATOM 1360 C CA B SER A 1 98 ? -0.332 8.562 -3.541 0.22 15.56 459 SER A CA 1
ATOM 1361 C C A SER A 1 98 ? 0.194 9.971 -3.678 0.78 15.35 459 SER A C 1
ATOM 1362 C C B SER A 1 98 ? 0.208 9.990 -3.700 0.22 14.64 459 SER A C 1
ATOM 1363 O O A SER A 1 98 ? -0.077 10.598 -4.697 0.78 12.81 459 SER A O 1
ATOM 1364 O O B SER A 1 98 ? -0.052 10.642 -4.710 0.22 13.79 459 SER A O 1
ATOM 1379 N N . CYS A 1 99 ? 0.939 10.473 -2.700 1.00 13.59 460 CYS A N 1
ATOM 1380 C CA . CYS A 1 99 ? 1.622 11.764 -2.791 1.00 12.67 460 CYS A CA 1
ATOM 1381 C C . CYS A 1 99 ? 2.535 11.742 -3.983 1.00 12.74 460 CYS A C 1
ATOM 1382 O O . CYS A 1 99 ? 2.565 12.688 -4.757 1.00 11.99 460 CYS A O 1
ATOM 1390 N N . HIS A 1 100 ? 3.296 10.650 -4.126 1.00 11.74 461 HIS A N 1
AT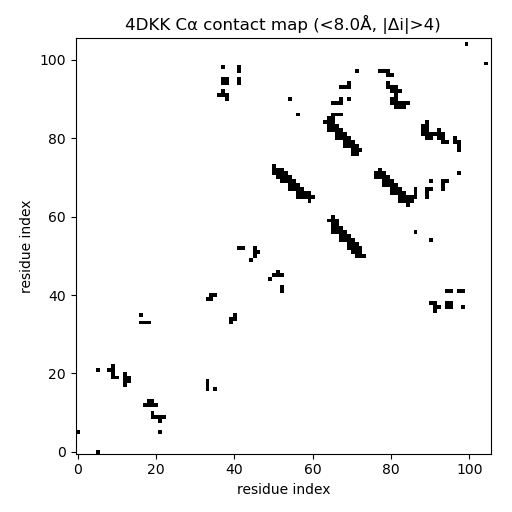OM 1391 C CA . HIS A 1 100 ? 4.232 10.548 -5.235 1.00 10.00 461 HIS A CA 1
ATOM 1392 C C . HIS A 1 100 ? 3.540 10.595 -6.579 1.00 11.44 461 HIS A C 1
ATOM 1393 O O . HIS A 1 100 ? 3.967 11.308 -7.483 1.00 11.10 461 HIS A O 1
ATOM 1408 N N . ASP A 1 101 ? 2.458 9.845 -6.705 1.00 12.47 462 ASP A N 1
ATOM 1409 C CA . ASP A 1 101 ? 1.752 9.828 -7.991 1.00 11.57 462 ASP A CA 1
ATOM 1410 C C . ASP A 1 101 ? 1.137 11.155 -8.329 1.00 12.85 462 ASP A C 1
ATOM 1411 O O . ASP A 1 101 ? 1.162 11.576 -9.485 1.00 12.68 462 ASP A O 1
ATOM 1420 N N . MET A 1 102 ? 0.581 11.853 -7.342 1.00 10.37 463 MET A N 1
ATOM 1421 C CA B MET A 1 102 ? 0.025 13.174 -7.589 0.42 13.84 463 MET A CA 1
ATOM 1422 C CA C MET A 1 102 ? 0.029 13.177 -7.585 0.47 13.85 463 MET A CA 1
ATOM 1423 C CA D MET A 1 102 ? 0.028 13.180 -7.588 0.11 13.87 463 MET A CA 1
ATOM 1424 C C . MET A 1 102 ? 1.128 14.146 -8.029 1.00 12.31 463 MET A C 1
ATOM 1425 O O . MET A 1 102 ? 0.936 14.921 -8.965 1.00 12.50 463 MET A O 1
ATOM 1461 N N . ALA A 1 103 ? 2.271 14.113 -7.335 1.00 11.48 464 ALA A N 1
ATOM 1462 C CA . ALA A 1 103 ? 3.389 15.007 -7.632 1.00 12.28 464 ALA A CA 1
ATOM 1463 C C . ALA A 1 103 ? 3.960 14.730 -9.047 1.00 9.46 464 ALA A C 1
ATOM 1464 O O . ALA A 1 103 ? 4.203 15.644 -9.838 1.00 12.14 464 ALA A O 1
ATOM 1471 N N . ALA A 1 104 ? 4.105 13.456 -9.368 1.00 11.02 465 ALA A N 1
ATOM 1472 C CA . ALA A 1 104 ? 4.641 13.036 -10.660 1.00 10.23 465 ALA A CA 1
ATOM 1473 C C . ALA A 1 104 ? 3.675 13.418 -11.774 1.00 9.11 465 ALA A C 1
ATOM 1474 O O . ALA A 1 104 ? 4.100 13.844 -12.848 1.00 12.75 465 ALA A O 1
ATOM 1481 N N . LEU A 1 105 ? 2.373 13.260 -11.527 1.00 11.03 466 LEU A N 1
ATOM 1482 C CA . LEU A 1 105 ? 1.380 13.670 -12.512 1.00 12.97 466 LEU A CA 1
ATOM 1483 C C . LEU A 1 105 ? 1.515 15.174 -12.826 1.00 12.75 466 LEU A C 1
ATOM 1484 O O . LEU A 1 105 ? 1.431 15.620 -13.968 1.00 11.91 466 LEU A O 1
ATOM 1500 N N . ASN A 1 106 ? 1.691 15.984 -11.783 1.00 12.28 467 ASN A N 1
ATOM 1501 C CA . ASN A 1 106 ? 1.850 17.403 -12.003 1.00 12.74 467 ASN A CA 1
ATOM 1502 C C . ASN A 1 106 ? 3.053 17.693 -12.903 1.00 11.51 467 ASN A C 1
ATOM 1503 O O . ASN A 1 106 ? 2.973 18.551 -13.791 1.00 14.55 467 ASN A O 1
ATOM 1514 N N . ILE A 1 107 ? 4.156 16.990 -12.659 1.00 13.53 468 ILE A N 1
ATOM 1515 C CA . ILE A 1 107 ? 5.365 17.192 -13.460 1.00 13.71 468 ILE A CA 1
ATOM 1516 C C . ILE A 1 107 ? 5.123 16.732 -14.895 1.00 13.70 468 ILE A C 1
ATOM 1517 O O . ILE A 1 107 ? 5.484 17.451 -15.826 1.00 13.00 468 ILE A O 1
ATOM 1533 N N . LEU A 1 108 ? 4.510 15.556 -15.083 1.00 13.08 469 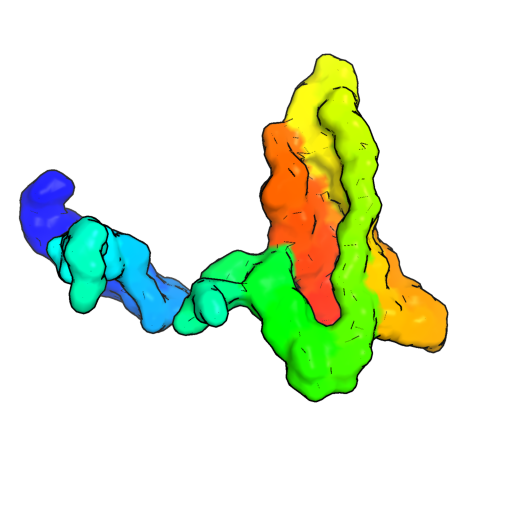LEU A N 1
ATOM 1534 C CA . LEU A 1 108 ? 4.201 15.092 -16.432 1.00 12.44 469 LEU A CA 1
ATOM 1535 C C . LEU A 1 108 ? 3.333 16.085 -17.214 1.00 12.57 469 LEU A C 1
ATOM 1536 O O . LEU A 1 108 ? 3.546 16.328 -18.420 1.00 13.96 469 LEU A O 1
ATOM 1552 N N . LYS A 1 109 ? 2.342 16.672 -16.548 1.00 13.61 470 LYS A N 1
ATOM 1553 C CA . LYS A 1 109 ? 1.469 17.616 -17.212 1.00 16.11 470 LYS A CA 1
ATOM 1554 C C . LYS A 1 109 ? 2.240 18.883 -17.613 1.00 15.87 470 LYS A C 1
ATOM 1555 O O . LYS A 1 109 ? 2.041 19.432 -18.708 1.00 17.95 470 LYS A O 1
ATOM 1574 N N . LEU A 1 110 ? 3.137 19.324 -16.731 1.00 15.67 471 LEU A N 1
ATOM 1575 C CA . LEU A 1 110 ? 3.985 20.484 -17.045 1.00 17.14 471 LEU A CA 1
ATOM 1576 C C . LEU A 1 110 ? 4.884 20.188 -18.255 1.00 17.84 471 LEU A C 1
ATOM 1577 O O . LEU A 1 110 ? 4.938 20.965 -19.200 1.00 22.16 471 LEU A O 1
ATOM 1593 N N . LEU A 1 111 ? 5.567 19.046 -18.227 1.00 16.42 472 LEU A N 1
ATOM 1594 C CA . LEU A 1 111 ? 6.460 18.661 -19.325 1.00 17.58 472 LEU A CA 1
ATOM 1595 C C . LEU A 1 111 ? 5.737 18.420 -20.643 1.00 18.29 472 LEU A C 1
ATOM 1596 O O . LEU A 1 111 ? 6.339 18.522 -21.727 1.00 19.92 472 LEU A O 1
ATOM 1612 N N . SER A 1 112 ? 4.447 18.101 -20.558 1.00 17.59 473 SER A N 1
ATOM 1613 C CA . SER A 1 112 ? 3.614 17.903 -21.733 1.00 18.69 473 SER A CA 1
ATOM 1614 C C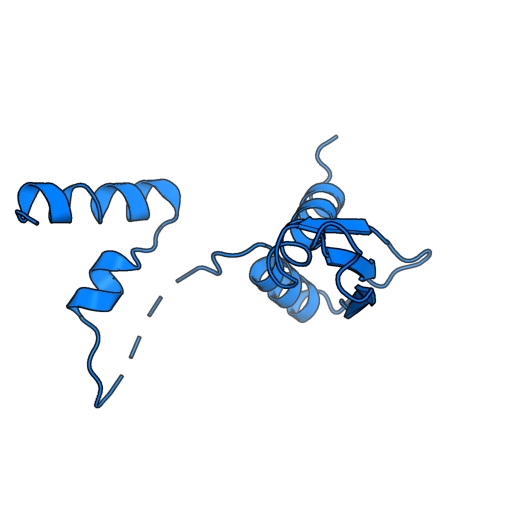 . SER A 1 112 ? 3.199 19.188 -22.430 1.00 21.11 473 SER A C 1
ATOM 1615 O O . SER A 1 112 ? 2.686 19.147 -23.536 1.00 22.52 473 SER A O 1
ATOM 1623 N N . GLU A 1 113 ? 3.448 20.318 -21.780 1.00 24.40 474 GLU A N 1
ATOM 1624 C CA . GLU A 1 113 ? 3.192 21.617 -22.386 1.00 27.31 474 GLU A CA 1
ATOM 1625 C C . GLU A 1 113 ? 1.705 21.748 -22.751 1.00 25.64 474 GLU A C 1
ATOM 1626 O O . GLU A 1 113 ? 1.353 21.907 -23.916 1.00 28.49 474 GLU A O 1
ATOM 1638 N N . LEU A 1 114 ? 0.876 21.649 -21.758 1.00 27.55 475 LEU A N 1
ATOM 1639 C CA . LEU A 1 114 ? -0.518 21.620 -21.935 1.00 29.20 475 LEU A CA 1
ATOM 1640 C C . LEU A 1 114 ? -1.054 23.053 -21.801 1.00 43.02 475 LEU A C 1
ATOM 1641 O O . LEU A 1 114 ? -1.846 23.347 -20.968 1.00 43.77 475 LEU A O 1
ATOM 1657 N N . ASP A 1 115 ? -0.559 23.865 -22.726 1.00 48.43 476 ASP A N 1
ATOM 1658 C CA . ASP A 1 115 ? -0.756 25.284 -22.815 0.98 60.54 476 ASP A CA 1
ATOM 1659 C C . ASP A 1 115 ? -2.137 25.727 -23.267 0.95 56.16 476 ASP A C 1
ATOM 1660 O O . ASP A 1 115 ? -2.452 26.891 -22.877 0.96 50.94 476 ASP A O 1
#

GO terms:
  GO:0000512 lncRNA-mediated post-transcriptional gene silencing (P, TAS)
  GO:0036464 cytoplasmic ribonucleoprotein granule (C, IDA)
  GO:0044297 cell body (C, IDA)
  GO:0030425 dendrite (C, IDA)
  GO:0003725 double-stranded RNA binding (F, TAS)
  GO:0005791 rough endoplasmic reticulum (C, TAS)
  GO:0005875 microtubule associated complex (C, TAS)
  GO:0005783 endoplasmic reticulum (C, IDA)
  GO:0045070 positive regulation of viral genome replication (P, IMP)
  GO:0046726 positive regulation by virus of viral protein levels in host cell (P, IMP)
  GO:0005515 protein binding (F, IPI)
  GO:0005829 cytosol (C, IDA)
  GO:0005737 cytoplasm (C, IDA)
  GO:0005886 plasma membrane (C, IDA)
  GO:0070062 extracellular exosome (C, HDA)
  GO:0016020 membrane (C, HDA)
  GO:0003723 RNA binding (F, HDA)

Sequence (106 aa):
GSKATVTAMMIARELLYGGTSPTAETILKNNISGPPLLTRPSEQLDYLSRVQGFQVEYKDFPKNNKKNEFVSLINCCSSQPPLISHGIGKDVVESSCHDMMMAALNILKLLSELD